Protein AF-A0A4R4X4E5-F1 (afdb_monomer_lite)

Secondary structure (DSSP, 8-state):
---HHHHHHHHHHHHHHHHHHHHHHHHHHHHHHHHHHHHHHHHHGGG--THHHHHHHHHHHHHHHHHHHHHHHHHHHHHHHHHHHHHHHHHHHHHHHHHH-

Sequence (101 aa):
MTTPDDYTYVRFGSMEQAYEELKKVVTELDRATDDLYADIKRELGPSWEGEAERFFEEKRQKWNAHEKAMGQQLFQAASAVNVANGNYQQAERRNIGIWTD

Radius of gyration: 22.9 Å; chains: 1; bounding box: 48×23×68 Å

Organism: NCBI:txid1848329

Structure (mmCIF, N/CA/C/O backbone):
data_AF-A0A4R4X4E5-F1
#
_entry.id   AF-A0A4R4X4E5-F1
#
loop_
_atom_site.group_PDB
_atom_site.id
_atom_site.type_symbol
_atom_site.label_atom_id
_atom_site.label_alt_id
_atom_site.label_comp_id
_atom_site.label_asym_id
_atom_site.label_entity_id
_atom_site.label_seq_id
_atom_site.pdbx_PDB_ins_code
_atom_site.Cartn_x
_atom_site.Cartn_y
_atom_site.Cartn_z
_atom_site.occupancy
_atom_site.B_iso_or_equiv
_atom_site.auth_seq_id
_atom_site.auth_comp_id
_atom_site.auth_asym_id
_atom_site.auth_atom_id
_atom_site.pdbx_PDB_model_num
ATOM 1 N N . MET A 1 1 ? 22.062 -19.783 -29.025 1.00 43.91 1 MET A N 1
ATOM 2 C CA . MET A 1 1 ? 22.696 -18.530 -28.575 1.00 43.91 1 MET A CA 1
ATOM 3 C C . MET A 1 1 ? 21.584 -17.718 -27.951 1.00 43.91 1 MET A C 1
ATOM 5 O O . MET A 1 1 ? 20.691 -17.306 -28.669 1.00 43.91 1 MET A O 1
ATOM 9 N N . THR A 1 2 ? 21.519 -17.658 -26.627 1.00 49.66 2 THR A N 1
ATOM 10 C CA . THR A 1 2 ? 20.483 -16.884 -25.941 1.00 49.66 2 THR A CA 1
ATOM 11 C C . THR A 1 2 ? 20.882 -15.417 -25.993 1.00 49.66 2 THR A C 1
ATOM 13 O O . THR A 1 2 ? 21.905 -15.039 -25.420 1.00 49.66 2 THR A O 1
ATOM 16 N N . THR A 1 3 ? 20.137 -14.622 -26.745 1.00 59.06 3 THR A N 1
ATOM 17 C CA . THR A 1 3 ? 20.364 -13.187 -26.907 1.00 59.06 3 THR A CA 1
ATOM 18 C C . THR A 1 3 ? 20.148 -12.494 -25.552 1.00 59.06 3 THR A C 1
ATOM 20 O O . THR A 1 3 ? 19.090 -12.677 -24.950 1.00 59.06 3 THR A O 1
ATOM 23 N N . PRO A 1 4 ? 21.128 -11.735 -25.026 1.00 63.34 4 PRO A N 1
ATOM 24 C CA . PRO A 1 4 ? 21.000 -11.006 -23.757 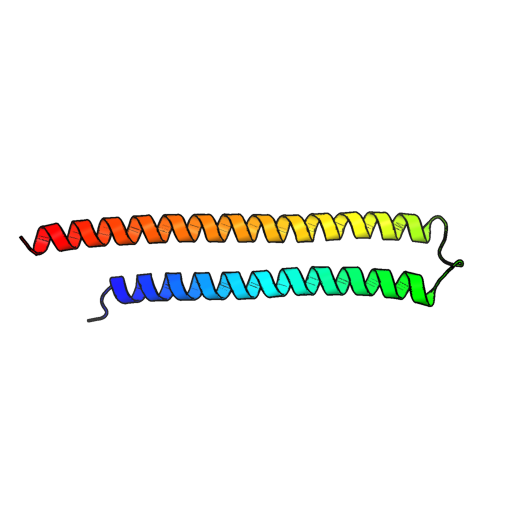1.00 63.34 4 PRO A CA 1
ATOM 25 C C . PRO A 1 4 ? 19.759 -10.101 -23.668 1.00 63.34 4 PRO A C 1
ATOM 27 O O . PRO A 1 4 ? 19.228 -9.886 -22.576 1.00 63.34 4 PRO A O 1
ATOM 30 N N . ASP A 1 5 ? 19.275 -9.619 -24.812 1.00 65.69 5 ASP A N 1
ATOM 31 C CA . ASP A 1 5 ? 18.105 -8.742 -24.923 1.00 65.69 5 ASP A CA 1
ATOM 32 C C . ASP A 1 5 ? 16.805 -9.452 -24.538 1.00 65.69 5 ASP A C 1
ATOM 34 O O . ASP A 1 5 ? 15.997 -8.913 -23.781 1.00 65.69 5 ASP A O 1
ATOM 38 N N . ASP A 1 6 ? 16.661 -10.711 -24.953 1.00 71.50 6 ASP A N 1
ATOM 39 C CA . ASP A 1 6 ? 15.488 -11.541 -24.668 1.00 71.50 6 ASP A CA 1
ATOM 40 C C . ASP A 1 6 ? 15.356 -11.782 -23.153 1.00 71.50 6 ASP A C 1
ATOM 42 O O . ASP A 1 6 ? 14.281 -11.669 -22.565 1.00 71.50 6 ASP A O 1
ATOM 46 N N . TYR A 1 7 ? 16.487 -12.001 -22.472 1.00 71.38 7 TYR A N 1
ATOM 47 C CA . TYR A 1 7 ? 16.518 -12.129 -21.014 1.00 71.38 7 TYR A CA 1
ATOM 48 C C . TYR A 1 7 ? 16.161 -10.833 -20.288 1.00 71.38 7 TYR A C 1
ATOM 50 O O . TYR A 1 7 ? 15.499 -10.880 -19.250 1.00 71.38 7 TYR A O 1
ATOM 58 N N . THR A 1 8 ? 16.621 -9.687 -20.785 1.00 75.44 8 THR A N 1
ATOM 59 C CA . THR A 1 8 ? 16.365 -8.392 -20.146 1.00 75.44 8 THR A CA 1
ATOM 60 C C . THR A 1 8 ? 14.898 -7.990 -20.295 1.00 75.44 8 THR A C 1
ATOM 62 O O . THR A 1 8 ? 14.268 -7.612 -19.305 1.00 75.44 8 THR A O 1
ATOM 65 N N . TYR A 1 9 ? 14.319 -8.167 -21.485 1.00 77.69 9 TYR A N 1
ATOM 66 C CA . TYR A 1 9 ? 12.899 -7.914 -21.734 1.00 77.69 9 TYR A CA 1
ATOM 67 C C . TYR A 1 9 ? 11.992 -8.806 -20.872 1.00 77.69 9 TYR A C 1
ATOM 69 O O . TYR A 1 9 ? 11.102 -8.302 -20.183 1.00 77.69 9 TYR A O 1
ATOM 77 N N . VAL A 1 10 ? 12.268 -10.117 -20.819 1.00 77.69 10 VAL A N 1
ATOM 78 C CA . VAL A 1 10 ? 11.525 -11.066 -19.966 1.00 77.69 10 VAL A CA 1
ATOM 79 C C . VAL A 1 10 ? 11.601 -10.670 -18.488 1.00 77.69 10 VAL A C 1
ATOM 81 O O . VAL A 1 10 ? 10.593 -10.727 -17.782 1.00 77.69 10 VAL A O 1
ATOM 84 N N . ARG A 1 11 ? 12.767 -10.215 -18.008 1.00 83.94 11 ARG A N 1
ATOM 85 C CA . ARG A 1 11 ? 12.919 -9.739 -16.623 1.00 83.94 11 ARG A CA 1
ATOM 86 C C . ARG A 1 11 ? 12.043 -8.520 -16.336 1.00 83.94 11 ARG A C 1
ATOM 88 O O . ARG A 1 11 ? 11.372 -8.517 -15.306 1.00 83.94 11 ARG A O 1
ATOM 95 N N . PHE A 1 12 ? 11.990 -7.530 -17.227 1.00 86.62 12 PHE A N 1
ATOM 96 C CA . PHE A 1 12 ? 11.115 -6.368 -17.040 1.00 86.62 12 PHE A CA 1
ATOM 97 C C . PHE A 1 12 ? 9.629 -6.742 -17.051 1.00 86.62 12 PHE A C 1
ATOM 99 O O . PHE A 1 12 ? 8.904 -6.317 -16.154 1.00 86.62 12 PHE A O 1
ATOM 106 N N . GLY A 1 13 ? 9.196 -7.600 -17.981 1.00 85.69 13 GLY A N 1
ATOM 107 C CA . GLY A 1 13 ? 7.819 -8.107 -17.993 1.00 85.69 13 GLY A CA 1
ATOM 108 C C . GLY A 1 13 ? 7.449 -8.833 -16.694 1.00 85.69 13 GLY A C 1
ATOM 109 O O . GLY A 1 13 ? 6.390 -8.590 -16.120 1.00 85.69 13 GLY A O 1
ATOM 110 N N . SER A 1 14 ? 8.359 -9.657 -16.159 1.00 88.50 14 SER A N 1
ATOM 111 C CA . SER A 1 14 ? 8.141 -10.330 -14.870 1.00 88.50 14 SER A CA 1
ATOM 112 C C . SER A 1 14 ? 8.072 -9.362 -13.677 1.00 88.50 14 SER A C 1
ATOM 114 O O . SER A 1 14 ? 7.327 -9.609 -12.730 1.00 88.50 14 SER A O 1
ATOM 116 N N . MET A 1 15 ? 8.801 -8.240 -13.722 1.00 87.50 15 MET A N 1
ATOM 117 C CA . MET A 1 15 ? 8.741 -7.200 -12.686 1.00 87.50 15 MET A CA 1
ATOM 118 C C . MET A 1 15 ? 7.421 -6.426 -12.718 1.00 87.50 15 MET A C 1
ATOM 120 O O . MET A 1 15 ? 6.878 -6.122 -11.658 1.00 87.50 15 MET A O 1
ATOM 124 N N . GLU A 1 16 ? 6.890 -6.127 -13.906 1.00 87.88 16 GLU A N 1
ATOM 125 C CA . GLU A 1 16 ? 5.584 -5.475 -14.054 1.00 87.88 16 GLU A CA 1
ATOM 126 C C . GLU A 1 16 ? 4.454 -6.364 -13.517 1.00 87.88 16 GLU A C 1
ATOM 128 O O . GLU A 1 16 ? 3.607 -5.903 -12.750 1.00 87.88 16 GLU A O 1
ATOM 133 N N . GLN A 1 17 ? 4.497 -7.666 -13.818 1.00 90.50 17 GLN A N 1
ATOM 134 C CA . GLN A 1 17 ? 3.555 -8.630 -13.249 1.00 90.50 17 GLN A CA 1
ATOM 135 C C . GLN A 1 17 ? 3.647 -8.681 -11.715 1.00 90.50 17 GLN A C 1
ATOM 137 O O . GLN A 1 17 ? 2.624 -8.584 -11.036 1.00 90.50 17 GLN A O 1
ATOM 142 N N . ALA A 1 18 ? 4.861 -8.788 -11.164 1.00 89.31 18 ALA A N 1
ATOM 143 C CA . ALA A 1 18 ? 5.068 -8.816 -9.717 1.00 89.31 18 ALA A CA 1
ATOM 144 C C . ALA A 1 18 ? 4.554 -7.536 -9.032 1.00 89.31 18 ALA A C 1
ATOM 146 O O . ALA A 1 18 ? 3.996 -7.600 -7.937 1.00 89.31 18 ALA A O 1
ATOM 147 N N . TYR A 1 19 ? 4.698 -6.374 -9.676 1.00 90.31 19 TYR A N 1
ATOM 148 C CA . TYR A 1 19 ? 4.141 -5.117 -9.177 1.00 90.31 19 TYR A CA 1
ATOM 149 C C . TYR A 1 19 ? 2.610 -5.162 -9.079 1.00 90.31 19 TYR A C 1
ATOM 151 O O . TYR A 1 19 ? 2.056 -4.816 -8.033 1.00 90.31 19 TYR A O 1
ATOM 159 N N . GLU A 1 20 ? 1.922 -5.609 -10.131 1.00 92.31 20 GLU A N 1
ATOM 160 C CA . GLU A 1 20 ? 0.458 -5.707 -10.124 1.00 92.31 20 GLU A CA 1
ATOM 161 C C . GLU A 1 20 ? -0.047 -6.722 -9.089 1.00 92.31 20 GLU A C 1
ATOM 163 O O . GLU A 1 20 ? -1.058 -6.483 -8.426 1.00 92.31 20 GLU A O 1
ATOM 168 N N . GLU A 1 21 ? 0.667 -7.830 -8.892 1.00 95.00 21 GLU A N 1
ATOM 169 C CA . GLU A 1 21 ? 0.366 -8.800 -7.834 1.00 95.00 21 GLU A CA 1
ATOM 170 C C . GLU A 1 21 ? 0.525 -8.186 -6.436 1.00 95.00 21 GLU A C 1
ATOM 172 O O . GLU A 1 21 ? -0.396 -8.257 -5.623 1.00 95.00 21 GLU A O 1
ATOM 177 N N . LEU A 1 22 ? 1.640 -7.503 -6.163 1.00 92.75 22 LEU A N 1
ATOM 178 C CA . LEU A 1 22 ? 1.868 -6.843 -4.873 1.00 92.75 22 LEU A CA 1
ATOM 179 C C . LEU A 1 22 ? 0.841 -5.741 -4.595 1.00 92.75 22 LEU A C 1
ATOM 181 O O . LEU A 1 22 ? 0.363 -5.602 -3.470 1.00 92.75 22 LEU A O 1
ATOM 185 N N . LYS A 1 23 ? 0.454 -4.978 -5.619 1.00 93.25 23 LYS A N 1
ATOM 186 C CA . LYS A 1 23 ? -0.591 -3.956 -5.510 1.00 93.25 23 LYS A CA 1
ATOM 187 C C . LYS A 1 23 ? -1.945 -4.560 -5.135 1.00 93.25 23 LYS A C 1
ATOM 189 O O . LYS A 1 23 ? -2.655 -3.980 -4.310 1.00 93.25 23 LYS A O 1
ATOM 194 N N . LYS A 1 24 ? -2.299 -5.720 -5.703 1.00 95.88 24 LYS A N 1
ATOM 195 C CA . LYS A 1 24 ? -3.508 -6.461 -5.308 1.00 95.88 24 LYS A CA 1
ATOM 196 C C . LYS A 1 24 ? -3.436 -6.878 -3.845 1.00 95.88 24 LYS A C 1
ATOM 198 O O . LYS A 1 24 ? -4.364 -6.567 -3.112 1.00 95.88 24 LYS A O 1
ATOM 203 N N . VAL A 1 25 ? -2.317 -7.459 -3.409 1.00 95.75 25 VAL A N 1
ATOM 204 C CA . VAL A 1 25 ? -2.119 -7.877 -2.009 1.00 95.75 25 VAL A CA 1
ATOM 205 C C . VAL A 1 25 ? -2.264 -6.702 -1.039 1.00 95.75 25 VAL A C 1
ATOM 207 O O . VAL A 1 25 ? -2.968 -6.821 -0.043 1.00 95.75 25 VAL A O 1
ATOM 210 N N . VAL A 1 26 ? -1.660 -5.544 -1.332 1.00 93.88 26 VAL A N 1
ATOM 211 C CA . VAL A 1 26 ? -1.805 -4.344 -0.482 1.00 93.88 26 VAL A CA 1
ATOM 212 C C . VAL A 1 26 ? -3.255 -3.858 -0.440 1.00 93.88 26 VAL A C 1
ATOM 214 O O . VAL A 1 26 ? -3.738 -3.467 0.616 1.00 93.88 26 VAL A O 1
ATOM 217 N N . THR A 1 27 ? -3.965 -3.918 -1.568 1.00 93.50 27 THR A N 1
ATOM 218 C CA . THR A 1 27 ? -5.385 -3.533 -1.636 1.00 93.50 27 THR A CA 1
ATOM 219 C C . THR A 1 27 ? -6.282 -4.509 -0.869 1.00 93.50 27 THR A C 1
ATOM 221 O O . THR A 1 27 ? -7.271 -4.109 -0.266 1.00 93.50 27 THR A O 1
ATOM 224 N N . GLU A 1 28 ? -5.974 -5.804 -0.909 1.00 96.31 28 GLU A N 1
ATOM 225 C CA . GLU A 1 28 ? -6.697 -6.829 -0.153 1.00 96.31 28 GLU A CA 1
ATOM 226 C C . GLU A 1 28 ? -6.444 -6.710 1.351 1.00 96.31 28 GLU A C 1
ATOM 228 O O . GLU A 1 28 ? -7.375 -6.896 2.129 1.00 96.31 28 GLU A O 1
ATOM 233 N N . LEU A 1 29 ? -5.222 -6.348 1.752 1.00 93.56 29 LEU A N 1
ATOM 234 C CA . LEU A 1 29 ? -4.886 -6.075 3.146 1.00 93.56 29 LEU A CA 1
ATOM 235 C C . LEU A 1 29 ? -5.704 -4.901 3.704 1.00 93.56 29 LEU A C 1
ATOM 237 O O . LEU A 1 29 ? -6.347 -5.072 4.733 1.00 93.56 29 LEU A O 1
ATOM 241 N N . ASP A 1 30 ? -5.737 -3.775 2.985 1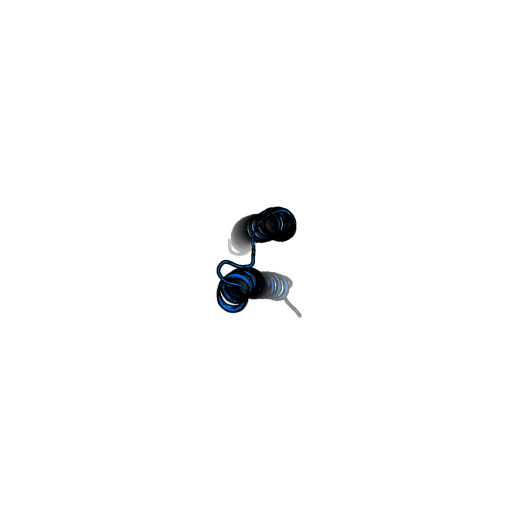.00 93.06 30 ASP A N 1
ATOM 242 C CA . ASP A 1 30 ? -6.518 -2.574 3.334 1.00 93.06 30 ASP A CA 1
ATOM 243 C C . ASP A 1 30 ? -8.016 -2.896 3.491 1.00 93.06 30 ASP A C 1
ATOM 245 O O . ASP A 1 30 ? -8.648 -2.552 4.486 1.00 93.06 30 ASP A O 1
ATOM 249 N N . ARG A 1 31 ? -8.584 -3.679 2.563 1.00 96.06 31 ARG A N 1
ATOM 250 C CA . ARG A 1 31 ? -9.975 -4.147 2.687 1.00 96.06 31 ARG A CA 1
ATOM 251 C C . ARG A 1 31 ? -10.191 -5.022 3.916 1.00 96.06 31 ARG A C 1
ATOM 253 O O . ARG A 1 31 ? -11.169 -4.833 4.626 1.00 96.06 31 ARG A O 1
ATOM 260 N N . ALA A 1 32 ? -9.301 -5.979 4.165 1.00 96.12 32 ALA A N 1
ATOM 261 C CA . ALA A 1 32 ? -9.445 -6.897 5.289 1.00 96.12 32 ALA A CA 1
ATOM 262 C C . ALA A 1 32 ? -9.361 -6.172 6.644 1.00 96.12 32 ALA A C 1
ATOM 264 O O . ALA A 1 32 ? -10.051 -6.557 7.591 1.00 96.12 32 ALA A O 1
ATOM 265 N N . THR A 1 33 ? -8.531 -5.132 6.755 1.00 93.38 33 THR A N 1
ATOM 266 C CA . THR A 1 33 ? -8.410 -4.336 7.982 1.00 93.38 33 THR A CA 1
ATOM 267 C C . THR A 1 33 ? -9.594 -3.384 8.178 1.00 93.38 33 THR A C 1
ATOM 269 O O . THR A 1 33 ? -10.059 -3.225 9.313 1.00 93.38 33 THR A O 1
ATOM 272 N N . ASP A 1 34 ? -10.147 -2.824 7.100 1.00 93.25 34 ASP A N 1
ATOM 273 C CA . ASP A 1 34 ? -11.395 -2.054 7.134 1.00 93.25 34 ASP A CA 1
ATOM 274 C C . ASP A 1 34 ? -12.609 -2.924 7.498 1.00 93.25 34 ASP A C 1
ATOM 276 O O . ASP A 1 34 ? -13.406 -2.542 8.363 1.00 93.25 34 ASP A O 1
ATOM 280 N N . ASP A 1 35 ? -12.722 -4.115 6.905 1.00 96.06 35 ASP A N 1
ATOM 281 C CA . ASP A 1 35 ? -13.782 -5.083 7.206 1.00 96.06 35 ASP A CA 1
ATOM 282 C C . ASP A 1 35 ? -13.716 -5.523 8.676 1.00 96.06 35 ASP A C 1
ATOM 284 O O . ASP A 1 35 ? -14.734 -5.517 9.370 1.00 96.06 35 ASP A O 1
ATOM 288 N N . LEU A 1 36 ? -12.514 -5.802 9.199 1.00 92.62 36 LEU A N 1
ATOM 289 C CA . LEU A 1 36 ? -12.307 -6.104 10.619 1.00 92.62 36 LEU A CA 1
ATOM 290 C C . LEU A 1 36 ? -12.843 -4.983 11.520 1.00 92.62 36 LEU A C 1
ATOM 292 O O . LEU A 1 36 ? -13.502 -5.248 12.527 1.00 92.62 36 LEU A O 1
ATOM 296 N N . TYR A 1 37 ? -12.563 -3.723 11.184 1.00 90.69 37 TYR A N 1
ATOM 297 C CA . TYR A 1 37 ? -13.053 -2.588 11.961 1.00 90.69 37 TYR A CA 1
ATOM 298 C C . TYR A 1 37 ? -14.578 -2.453 11.894 1.00 90.69 37 TYR A C 1
ATOM 300 O O . TYR A 1 37 ? -15.222 -2.184 12.914 1.00 90.69 37 TYR A O 1
ATOM 308 N N . ALA A 1 38 ? -15.162 -2.646 10.710 1.00 92.81 38 ALA A N 1
ATOM 309 C CA . ALA A 1 38 ? -16.606 -2.619 10.521 1.00 92.81 38 ALA A CA 1
ATOM 310 C C . ALA A 1 38 ? -17.303 -3.728 11.323 1.00 92.81 38 ALA A C 1
ATOM 312 O O . ALA A 1 38 ? -18.306 -3.462 11.990 1.00 92.81 38 ALA A O 1
ATOM 313 N N . ASP A 1 39 ? -16.742 -4.937 11.326 1.00 94.88 39 ASP A N 1
ATOM 314 C CA . ASP A 1 39 ? -17.256 -6.065 12.098 1.00 94.88 39 ASP A CA 1
ATOM 315 C C . ASP A 1 39 ? -17.190 -5.808 13.602 1.00 94.88 39 ASP A C 1
ATOM 317 O O . ASP A 1 39 ? -18.181 -6.018 14.297 1.00 94.88 39 ASP A O 1
ATOM 321 N N . ILE A 1 40 ? -16.086 -5.259 14.116 1.00 90.69 40 ILE A N 1
ATOM 322 C CA . ILE A 1 40 ? -15.984 -4.900 15.539 1.00 90.69 40 ILE A CA 1
ATOM 323 C C . ILE A 1 40 ? -17.066 -3.883 15.925 1.00 90.69 40 ILE A C 1
ATOM 325 O O . ILE A 1 40 ? -17.747 -4.065 16.937 1.00 90.69 40 ILE A O 1
ATOM 329 N N . LYS A 1 41 ? -17.285 -2.847 15.104 1.00 90.12 41 LYS A N 1
ATOM 330 C CA . LYS A 1 41 ? -18.369 -1.876 15.332 1.00 90.12 41 LYS A CA 1
ATOM 331 C C . LYS A 1 41 ? -19.744 -2.520 15.323 1.00 90.12 41 LYS A C 1
ATOM 333 O O . LYS A 1 41 ? -20.598 -2.142 16.121 1.00 90.12 41 LYS A O 1
ATOM 338 N N . ARG A 1 42 ? -19.971 -3.455 14.405 1.00 93.44 42 ARG A N 1
ATOM 339 C CA . ARG A 1 42 ? -21.250 -4.147 14.248 1.00 93.44 42 ARG A CA 1
ATOM 340 C C . ARG A 1 42 ? -21.543 -5.071 15.429 1.00 93.44 42 ARG A C 1
ATOM 342 O O . ARG A 1 42 ? -22.662 -5.051 15.930 1.00 93.44 42 ARG A O 1
ATOM 349 N N . GLU A 1 43 ? -20.557 -5.849 15.864 1.00 93.75 43 GLU A N 1
ATOM 350 C CA . GLU A 1 43 ? -20.713 -6.857 16.919 1.00 93.75 43 GLU A CA 1
ATOM 351 C C . GLU A 1 43 ? -20.758 -6.236 18.319 1.00 93.75 43 GLU A C 1
ATOM 353 O O . GLU A 1 43 ? -21.545 -6.660 19.163 1.00 93.75 43 GLU A O 1
ATOM 358 N N . LEU A 1 44 ? -19.938 -5.213 18.580 1.00 89.75 44 LEU A N 1
ATOM 359 C CA . LEU A 1 44 ? -19.874 -4.598 19.906 1.00 89.75 44 LEU A CA 1
ATOM 360 C C . LEU A 1 44 ? -20.793 -3.374 20.052 1.00 89.75 44 LEU A C 1
ATOM 362 O O . LEU A 1 44 ? -21.204 -3.043 21.170 1.00 89.75 44 LEU A O 1
ATOM 366 N N . GLY A 1 45 ? -21.159 -2.719 18.947 1.00 82.12 45 GLY A N 1
ATOM 367 C CA . GLY A 1 45 ? -22.125 -1.623 18.929 1.00 82.12 45 GLY A CA 1
ATOM 368 C C . GLY A 1 45 ? -21.822 -0.527 19.968 1.00 82.12 45 GLY A C 1
ATOM 369 O O . GLY A 1 45 ? -20.666 -0.136 20.121 1.00 82.12 45 GLY A O 1
ATOM 370 N N . PRO A 1 46 ? -22.832 -0.049 20.723 1.00 81.94 46 PRO A N 1
ATOM 371 C CA . PRO A 1 46 ? -22.661 0.982 21.756 1.00 81.94 46 PRO A CA 1
ATOM 372 C C . PRO A 1 46 ? -21.841 0.542 22.977 1.00 81.94 46 PRO A C 1
ATOM 374 O O . PRO A 1 46 ? -21.517 1.363 23.821 1.00 81.94 46 PRO A O 1
ATOM 377 N N . SER A 1 47 ? -21.558 -0.755 23.138 1.00 86.50 47 SER A N 1
ATOM 378 C CA . SER A 1 47 ? -20.779 -1.245 24.286 1.00 86.50 47 SER A CA 1
ATOM 379 C C . SER A 1 47 ? -19.269 -1.085 24.094 1.00 86.50 47 SER A C 1
ATOM 381 O O . SER A 1 47 ? -18.503 -1.225 25.049 1.00 86.50 47 SER A O 1
ATOM 383 N N . TRP A 1 48 ? -18.835 -0.780 22.868 1.00 86.81 48 TRP A N 1
ATOM 384 C CA . TRP A 1 48 ? -17.440 -0.533 22.542 1.00 86.81 48 TRP A CA 1
ATOM 385 C C . TRP A 1 48 ? -17.106 0.945 22.668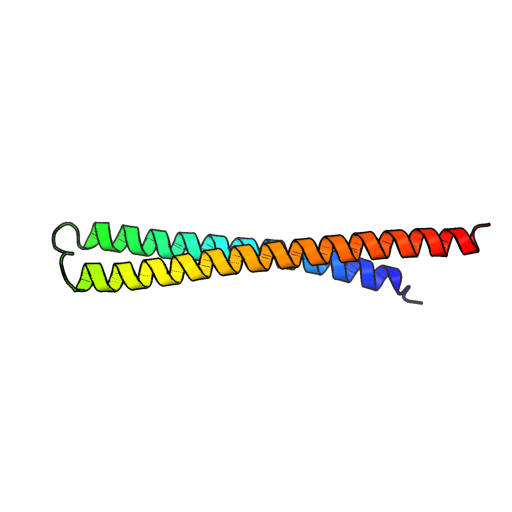 1.00 86.81 48 TRP A C 1
ATOM 387 O O . TRP A 1 48 ? -17.120 1.686 21.693 1.00 86.81 48 TRP A O 1
ATOM 397 N N . GLU A 1 49 ? -16.804 1.357 23.893 1.00 89.56 49 GLU A N 1
ATOM 398 C CA . GLU A 1 49 ? -16.429 2.731 24.211 1.00 89.56 49 GLU A CA 1
ATOM 399 C C . GLU A 1 49 ? -15.218 2.754 25.157 1.00 89.56 49 GLU A C 1
ATOM 401 O O . GLU A 1 49 ? -14.884 1.776 25.837 1.00 89.56 49 GLU A O 1
ATOM 406 N N . GLY A 1 50 ? -14.546 3.901 25.230 1.00 90.25 50 GLY A N 1
ATOM 407 C CA . GLY A 1 50 ? -13.549 4.173 26.264 1.00 90.25 50 GLY A CA 1
ATOM 408 C C . GLY A 1 50 ? -12.129 3.738 25.898 1.00 90.25 50 GLY A C 1
ATOM 409 O O . GLY A 1 50 ? -11.596 4.089 24.849 1.00 90.25 50 GLY A O 1
ATOM 410 N N . GLU A 1 51 ? -11.424 3.077 26.816 1.00 91.94 51 GLU A N 1
ATOM 411 C CA . GLU A 1 51 ? -9.990 2.798 26.644 1.00 91.94 51 GLU A CA 1
ATOM 412 C C . GLU A 1 51 ? -9.701 1.756 25.557 1.00 91.94 51 GLU A C 1
ATOM 414 O O . GLU A 1 51 ? -8.777 1.947 24.769 1.00 91.94 51 GLU A O 1
ATOM 419 N N . ALA A 1 52 ? -10.520 0.706 25.459 1.00 88.12 52 ALA A N 1
ATOM 420 C CA . ALA A 1 52 ? -10.350 -0.336 24.448 1.00 88.12 52 ALA A CA 1
ATOM 421 C C . ALA A 1 52 ? -10.578 0.194 23.022 1.00 88.12 52 ALA A C 1
ATOM 423 O O . ALA A 1 52 ? -9.812 -0.134 22.117 1.00 88.12 52 ALA A O 1
ATOM 424 N N . GLU A 1 53 ? -11.593 1.043 22.834 1.00 91.44 53 GLU A N 1
ATOM 425 C CA . GLU A 1 53 ? -11.860 1.726 21.563 1.00 91.44 53 GLU A CA 1
ATOM 426 C C . GLU A 1 53 ? -10.675 2.617 21.167 1.00 91.44 53 GLU A C 1
ATOM 428 O O . GLU A 1 53 ? -10.134 2.476 20.071 1.00 91.44 53 GLU A O 1
ATOM 433 N N . ARG A 1 54 ? -10.202 3.474 22.084 1.00 93.81 54 ARG A N 1
ATOM 434 C CA . ARG A 1 54 ? -9.051 4.359 21.832 1.00 93.81 54 ARG A CA 1
ATOM 435 C C . ARG A 1 54 ? -7.784 3.582 21.489 1.00 93.81 54 ARG A C 1
ATOM 437 O O . ARG A 1 54 ? -7.109 3.920 20.521 1.00 93.81 54 ARG A O 1
ATOM 444 N N . PHE A 1 55 ? -7.474 2.527 22.242 1.00 92.19 55 PHE A N 1
ATOM 445 C CA . PHE A 1 55 ? -6.305 1.693 21.973 1.00 92.19 55 PHE A CA 1
ATOM 446 C C . PHE A 1 55 ? -6.382 1.043 20.589 1.00 92.19 55 PHE A C 1
ATOM 448 O O . PHE A 1 55 ? -5.397 1.038 19.849 1.00 92.19 55 PHE A O 1
ATOM 455 N N . PHE A 1 56 ? -7.546 0.502 20.221 1.00 92.12 56 PHE A N 1
ATOM 456 C CA . PHE A 1 56 ? -7.738 -0.093 18.904 1.00 92.12 56 PHE A CA 1
ATOM 457 C C . PHE A 1 56 ? -7.604 0.952 17.794 1.00 92.12 56 PHE A C 1
ATOM 459 O O . PHE A 1 56 ? -6.910 0.713 16.811 1.00 92.12 56 PHE A O 1
ATOM 466 N N . GLU A 1 57 ? -8.204 2.127 17.971 1.00 92.75 57 GLU A N 1
ATOM 467 C CA . GLU A 1 57 ? -8.137 3.235 17.020 1.00 92.75 57 GLU A CA 1
ATOM 468 C C . GLU A 1 57 ? -6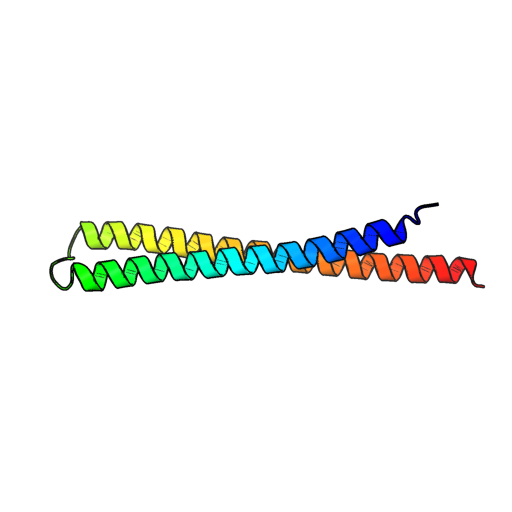.690 3.699 16.774 1.00 92.75 57 GLU A C 1
ATOM 470 O O . GLU A 1 57 ? -6.286 3.916 15.631 1.00 92.75 57 GLU A O 1
ATOM 475 N N . GLU A 1 58 ? -5.855 3.753 17.815 1.00 95.62 58 GLU A N 1
ATOM 476 C CA . GLU A 1 58 ? -4.421 4.025 17.664 1.00 95.62 58 GLU A CA 1
ATOM 477 C C . GLU A 1 58 ? -3.694 2.953 16.843 1.00 95.62 58 GLU A C 1
ATOM 479 O O . GLU A 1 58 ? -2.774 3.262 16.078 1.00 95.62 58 GLU A O 1
ATOM 484 N N . LYS A 1 59 ? -4.056 1.676 17.014 1.00 94.38 59 LYS A N 1
ATOM 485 C CA . LYS A 1 59 ? -3.498 0.587 16.200 1.00 94.38 59 LYS A CA 1
ATOM 486 C C . LYS A 1 59 ? -3.992 0.676 14.764 1.00 94.38 59 LYS A C 1
ATOM 488 O O . LYS A 1 59 ? -3.173 0.512 13.861 1.00 94.38 59 LYS A O 1
ATOM 493 N N . ARG A 1 60 ? -5.261 1.044 14.573 1.00 94.06 60 ARG A N 1
ATOM 494 C CA . ARG A 1 60 ? -5.864 1.257 13.260 1.00 94.06 60 ARG A CA 1
ATOM 495 C C . ARG A 1 60 ? -5.119 2.293 12.450 1.00 94.06 60 ARG A C 1
ATOM 497 O O . ARG A 1 60 ? -4.666 2.029 11.345 1.00 94.06 60 ARG A O 1
ATOM 504 N N . GLN A 1 61 ? -4.887 3.452 13.048 1.00 95.69 61 GLN A N 1
ATOM 505 C CA . GLN A 1 61 ? -4.137 4.518 12.394 1.00 95.69 61 GLN A CA 1
ATOM 506 C C . GLN A 1 61 ? -2.718 4.084 12.011 1.00 95.69 61 GLN A C 1
ATOM 508 O O . GLN A 1 61 ? -2.214 4.491 10.964 1.00 95.69 61 GLN A O 1
ATOM 513 N N . LYS A 1 62 ? -2.075 3.240 12.830 1.00 95.56 62 LYS A N 1
ATOM 514 C CA . LYS A 1 62 ? -0.738 2.714 12.533 1.00 95.56 62 LYS A CA 1
ATOM 515 C C . LYS A 1 62 ? -0.752 1.779 11.330 1.00 95.56 62 LYS A C 1
ATOM 517 O O . LYS A 1 62 ? 0.066 1.986 10.437 1.00 95.56 62 LYS A O 1
ATOM 522 N N . TRP A 1 63 ? -1.642 0.787 11.269 1.00 92.12 63 TRP A N 1
ATOM 523 C CA . TRP A 1 63 ? -1.664 -0.099 10.099 1.00 92.12 63 TRP A CA 1
ATOM 524 C C . TRP A 1 63 ? -2.099 0.643 8.830 1.00 92.12 63 TRP A C 1
ATOM 526 O O . TRP A 1 63 ? -1.411 0.490 7.826 1.00 92.12 63 TRP A O 1
ATOM 536 N N . ASN A 1 64 ? -3.068 1.568 8.903 1.00 93.94 64 ASN A N 1
ATOM 537 C CA . ASN A 1 64 ? -3.457 2.409 7.759 1.00 93.94 64 ASN A CA 1
ATOM 538 C C . ASN A 1 64 ? -2.263 3.223 7.229 1.00 93.94 64 ASN A C 1
ATOM 540 O O . ASN A 1 64 ? -2.062 3.388 6.023 1.00 93.94 64 ASN A O 1
ATOM 544 N N . ALA A 1 65 ? -1.426 3.747 8.133 1.00 96.12 65 ALA A N 1
ATOM 545 C CA . ALA A 1 65 ? -0.205 4.447 7.747 1.00 96.12 65 ALA A CA 1
ATOM 546 C C . ALA A 1 65 ? 0.807 3.510 7.065 1.00 96.12 65 ALA A C 1
ATOM 548 O O . ALA A 1 65 ? 1.452 3.910 6.092 1.00 96.12 65 ALA A O 1
ATOM 549 N N . HIS A 1 66 ? 0.936 2.271 7.544 1.00 95.06 66 HIS A N 1
ATOM 550 C CA . HIS A 1 66 ? 1.804 1.265 6.937 1.00 95.06 66 HIS A CA 1
ATOM 551 C C . HIS A 1 66 ? 1.301 0.810 5.560 1.00 95.06 66 HIS A C 1
ATOM 553 O O . HIS A 1 66 ? 2.102 0.752 4.631 1.00 95.06 66 HIS A O 1
ATOM 559 N N . GLU A 1 67 ? 0.003 0.561 5.387 1.00 93.12 67 GLU A N 1
ATOM 560 C CA . GLU A 1 67 ? -0.620 0.213 4.099 1.00 93.12 67 GLU A CA 1
ATOM 561 C C . GLU A 1 67 ? -0.391 1.308 3.058 1.00 93.12 67 GLU A C 1
ATOM 563 O O . GLU A 1 67 ? 0.101 1.046 1.954 1.00 93.12 67 GLU A O 1
ATOM 568 N N . LYS A 1 68 ? -0.614 2.569 3.443 1.00 94.62 68 LYS A N 1
ATOM 569 C CA . LYS A 1 68 ? -0.318 3.718 2.585 1.00 94.62 68 LYS A CA 1
ATOM 570 C C . LYS A 1 68 ? 1.163 3.797 2.211 1.00 94.62 68 LYS A C 1
ATOM 572 O O . LYS A 1 68 ? 1.486 4.070 1.053 1.00 94.62 68 LYS A O 1
ATOM 577 N N . ALA A 1 69 ? 2.063 3.566 3.166 1.00 96.19 69 ALA A N 1
ATOM 578 C CA . ALA A 1 69 ? 3.500 3.561 2.906 1.00 96.19 69 ALA A CA 1
ATOM 579 C C . ALA A 1 69 ? 3.898 2.434 1.938 1.00 96.19 69 ALA A C 1
ATOM 581 O O . ALA A 1 69 ? 4.674 2.680 1.015 1.00 96.19 69 ALA A O 1
ATOM 582 N N . MET A 1 70 ? 3.322 1.236 2.087 1.00 95.00 70 MET A N 1
ATOM 583 C CA . MET A 1 70 ? 3.531 0.121 1.157 1.00 95.00 70 MET A CA 1
ATOM 584 C C . MET A 1 70 ? 3.082 0.493 -0.259 1.00 95.00 70 MET A C 1
ATOM 586 O O . MET A 1 70 ? 3.858 0.352 -1.203 1.00 95.00 70 MET A O 1
ATOM 590 N N . GL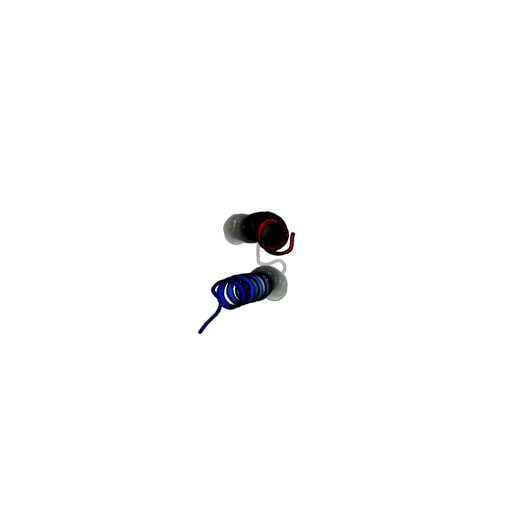Y A 1 71 ? 1.881 1.059 -0.416 1.00 93.81 71 GLY A N 1
ATOM 591 C CA . GLY A 1 71 ? 1.392 1.522 -1.719 1.00 93.81 71 GLY A CA 1
ATOM 592 C C . GLY A 1 71 ? 2.307 2.570 -2.368 1.00 93.81 71 GLY A C 1
ATOM 593 O O . GLY A 1 71 ? 2.599 2.496 -3.563 1.00 93.81 71 GLY A O 1
ATOM 594 N N . GLN A 1 72 ? 2.822 3.518 -1.579 1.00 95.50 72 GLN A N 1
ATOM 595 C CA . GLN A 1 72 ? 3.769 4.530 -2.060 1.00 95.50 72 GLN A CA 1
ATOM 596 C C . GLN A 1 72 ? 5.106 3.924 -2.500 1.00 95.50 72 GLN A C 1
ATOM 598 O O . GLN A 1 72 ? 5.614 4.286 -3.561 1.00 95.50 72 GLN A O 1
ATOM 603 N N . GLN A 1 73 ? 5.669 3.003 -1.717 1.00 95.50 73 GLN A N 1
ATOM 604 C CA . GLN A 1 73 ? 6.924 2.325 -2.050 1.00 95.50 73 GLN A CA 1
ATOM 605 C C . GLN A 1 73 ? 6.785 1.480 -3.318 1.00 95.50 73 GLN A C 1
ATOM 607 O O . GLN A 1 73 ? 7.651 1.542 -4.189 1.00 95.50 73 GLN A O 1
ATOM 612 N N . LEU A 1 74 ? 5.670 0.758 -3.465 1.00 93.00 74 LEU A N 1
ATOM 613 C CA . LEU A 1 74 ? 5.367 0.011 -4.684 1.00 93.00 74 LEU A CA 1
ATOM 614 C C . LEU A 1 74 ? 5.300 0.945 -5.896 1.00 93.00 74 LEU A C 1
ATOM 616 O O . LEU A 1 74 ? 5.915 0.665 -6.922 1.00 93.00 74 LEU A O 1
ATOM 620 N N . PHE A 1 75 ? 4.596 2.075 -5.788 1.00 91.88 75 PHE A N 1
ATOM 621 C CA . PHE A 1 75 ? 4.514 3.050 -6.879 1.00 91.88 75 PHE A CA 1
ATOM 622 C C . PHE A 1 75 ? 5.888 3.622 -7.262 1.00 91.88 75 PHE A C 1
ATOM 624 O O . PHE A 1 75 ? 6.208 3.739 -8.446 1.00 91.88 75 PHE A O 1
ATOM 631 N N . GLN A 1 76 ? 6.725 3.946 -6.273 1.00 94.31 76 GLN A N 1
ATOM 632 C CA . GLN A 1 76 ? 8.093 4.410 -6.516 1.00 94.31 76 GLN A CA 1
ATOM 633 C C . GLN A 1 76 ? 8.935 3.342 -7.225 1.00 94.31 76 GLN A C 1
ATOM 635 O O . GLN A 1 76 ? 9.641 3.666 -8.181 1.00 94.31 76 GLN A O 1
ATOM 640 N N . ALA A 1 77 ? 8.821 2.077 -6.809 1.00 88.69 77 ALA A N 1
ATOM 641 C CA . ALA A 1 77 ? 9.506 0.962 -7.452 1.00 88.69 77 ALA A CA 1
ATOM 642 C C . ALA A 1 77 ? 9.066 0.791 -8.915 1.00 88.69 77 ALA A C 1
ATOM 644 O O . ALA A 1 77 ? 9.919 0.706 -9.797 1.00 88.69 77 ALA A O 1
ATOM 645 N N . ALA A 1 78 ? 7.760 0.833 -9.199 1.00 89.06 78 ALA A N 1
ATOM 646 C CA . ALA A 1 78 ? 7.242 0.759 -10.567 1.00 89.06 78 ALA A CA 1
ATOM 647 C C . ALA A 1 78 ? 7.751 1.905 -11.451 1.00 89.06 78 ALA A C 1
ATOM 649 O O . ALA A 1 78 ? 8.169 1.686 -12.587 1.00 89.06 78 ALA A O 1
ATOM 650 N N . SER A 1 79 ? 7.774 3.130 -10.920 1.00 91.56 79 SER A N 1
ATOM 651 C CA . SER A 1 79 ? 8.322 4.288 -11.631 1.00 91.56 79 SER A CA 1
ATOM 652 C C . SER A 1 79 ? 9.804 4.096 -11.972 1.00 91.56 79 SER A C 1
ATOM 654 O O . SER A 1 79 ? 10.212 4.300 -13.117 1.00 91.56 79 SER A O 1
ATOM 656 N N . ALA A 1 80 ? 10.607 3.623 -11.013 1.00 90.12 80 ALA A N 1
ATOM 657 C CA . ALA A 1 80 ? 12.025 3.347 -11.230 1.00 90.12 80 ALA A CA 1
ATOM 658 C C . ALA A 1 80 ? 12.253 2.256 -12.293 1.00 90.12 80 ALA A C 1
ATOM 660 O O . ALA A 1 80 ? 13.113 2.419 -13.161 1.00 90.12 80 ALA A O 1
ATOM 661 N N . VAL A 1 81 ? 11.458 1.180 -12.269 1.00 87.94 81 VAL A N 1
ATOM 662 C CA . VAL A 1 81 ? 11.503 0.109 -13.279 1.00 87.94 81 VAL A CA 1
ATOM 663 C C . VAL A 1 81 ? 11.153 0.649 -14.668 1.00 87.94 81 VAL A C 1
ATOM 665 O O . VAL A 1 81 ? 11.870 0.367 -15.628 1.00 87.94 81 VAL A O 1
ATOM 668 N N . ASN A 1 82 ? 10.120 1.487 -14.783 1.00 87.69 82 ASN A N 1
ATOM 669 C CA . ASN A 1 82 ? 9.731 2.103 -16.054 1.00 87.69 82 ASN A CA 1
ATOM 670 C C . ASN A 1 82 ? 10.822 3.014 -16.630 1.00 87.69 82 ASN A C 1
ATOM 672 O O . ASN A 1 82 ? 11.112 2.950 -17.826 1.00 87.69 82 ASN A O 1
ATOM 676 N N . VAL A 1 83 ? 11.469 3.828 -15.789 1.00 89.31 83 VAL A N 1
ATOM 677 C CA . VAL A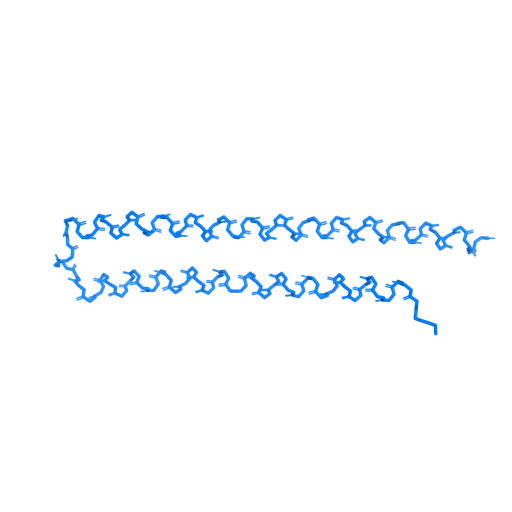 1 83 ? 12.610 4.659 -16.209 1.00 89.31 83 VAL A CA 1
ATOM 678 C C . VAL A 1 83 ? 13.774 3.786 -16.682 1.00 89.31 83 VAL A C 1
ATOM 680 O O . VAL A 1 83 ? 14.357 4.060 -17.732 1.00 89.31 83 VAL A O 1
ATOM 683 N N . ALA A 1 84 ? 14.099 2.719 -15.947 1.00 85.00 84 ALA A N 1
ATOM 684 C CA . ALA A 1 84 ? 15.164 1.794 -16.324 1.00 85.00 84 ALA A CA 1
ATOM 685 C C . ALA A 1 84 ? 14.882 1.109 -17.673 1.00 85.00 84 ALA A C 1
ATOM 687 O O . ALA A 1 84 ? 15.766 1.072 -18.529 1.00 85.00 84 ALA A O 1
ATOM 688 N N . ASN A 1 85 ? 13.648 0.647 -17.894 1.00 86.31 85 ASN A N 1
ATOM 689 C CA . ASN A 1 85 ? 13.219 0.042 -19.156 1.00 86.31 85 ASN A CA 1
ATOM 690 C C . ASN A 1 85 ? 13.321 1.042 -20.323 1.00 86.31 85 ASN A C 1
ATOM 692 O O . ASN A 1 85 ? 13.919 0.741 -21.355 1.00 86.31 85 ASN A O 1
ATOM 696 N N . GLY A 1 86 ? 12.825 2.271 -20.146 1.00 86.50 86 GLY A N 1
ATOM 697 C CA . GLY A 1 86 ? 12.910 3.316 -21.172 1.00 86.50 86 GLY A CA 1
ATOM 698 C C . GLY A 1 86 ? 14.351 3.693 -21.537 1.00 86.50 86 GLY A C 1
ATOM 699 O O . GLY A 1 86 ? 14.668 3.857 -22.718 1.00 86.50 86 GLY A O 1
ATOM 700 N N . ASN A 1 87 ? 15.240 3.786 -20.543 1.00 86.19 87 ASN A N 1
ATOM 701 C CA . ASN A 1 87 ? 16.666 4.032 -20.766 1.00 86.19 87 ASN A CA 1
ATOM 702 C C . ASN A 1 87 ? 17.334 2.867 -21.514 1.00 86.19 87 ASN A C 1
ATOM 704 O O . ASN A 1 87 ? 18.122 3.109 -22.430 1.00 86.19 87 ASN A O 1
ATOM 708 N N . TYR A 1 88 ? 16.995 1.622 -21.161 1.00 85.12 88 TYR A N 1
ATOM 709 C CA . TYR A 1 88 ? 17.510 0.428 -21.832 1.00 85.12 88 TYR A CA 1
ATOM 710 C C . TYR A 1 88 ? 17.093 0.388 -23.306 1.00 85.12 88 TYR A C 1
ATOM 712 O O . TYR A 1 88 ? 17.953 0.327 -24.179 1.00 85.12 88 TYR A O 1
ATOM 720 N N . GLN A 1 89 ? 15.796 0.534 -23.598 1.00 86.06 89 GLN A N 1
ATOM 721 C CA . GLN A 1 89 ? 15.279 0.527 -24.972 1.00 86.06 89 GLN A CA 1
ATOM 722 C C . GLN A 1 89 ? 15.917 1.616 -25.845 1.00 86.06 89 GLN A C 1
ATOM 724 O O . GLN A 1 89 ? 16.174 1.407 -27.030 1.00 86.06 89 GLN A O 1
ATOM 729 N N . GLN A 1 90 ? 16.183 2.799 -25.282 1.00 86.56 90 GLN A N 1
ATOM 730 C CA . GLN A 1 90 ? 16.882 3.862 -26.006 1.00 86.56 90 GLN A CA 1
ATOM 731 C C . GLN A 1 90 ? 18.340 3.504 -26.303 1.00 86.56 90 GLN A C 1
ATOM 733 O O . GLN A 1 90 ? 18.807 3.751 -27.416 1.00 86.56 90 GLN A O 1
ATOM 738 N N . ALA A 1 91 ? 19.060 2.945 -25.326 1.00 84.69 91 ALA A N 1
ATOM 739 C CA . ALA A 1 91 ? 20.441 2.511 -25.509 1.00 84.69 91 ALA A CA 1
ATOM 740 C C . ALA A 1 91 ? 20.540 1.387 -26.551 1.00 84.69 91 ALA A C 1
ATOM 742 O O . ALA A 1 91 ? 21.400 1.438 -27.426 1.00 84.69 91 ALA A O 1
ATOM 743 N N . GLU A 1 92 ? 19.615 0.431 -26.514 1.00 81.50 92 GLU A N 1
ATOM 744 C CA . GLU A 1 92 ? 19.520 -0.658 -27.483 1.00 81.50 92 GLU A CA 1
ATOM 745 C C . GLU A 1 92 ? 19.276 -0.133 -28.902 1.00 81.50 92 GLU A C 1
ATOM 747 O O . GLU A 1 92 ? 20.054 -0.433 -29.804 1.00 81.50 92 GLU A O 1
ATOM 752 N N . ARG A 1 93 ? 18.268 0.728 -29.105 1.00 83.19 93 ARG A N 1
ATOM 753 C CA . ARG A 1 93 ? 17.992 1.336 -30.422 1.00 83.19 93 ARG A CA 1
ATOM 754 C C . ARG A 1 93 ? 19.198 2.088 -30.978 1.00 83.19 93 ARG A C 1
ATOM 756 O O . ARG A 1 93 ? 19.478 1.990 -32.169 1.00 83.19 93 ARG A O 1
ATOM 763 N N . ARG A 1 94 ? 19.912 2.833 -30.124 1.00 84.31 94 ARG A N 1
ATOM 764 C CA . ARG A 1 94 ? 21.148 3.529 -30.513 1.00 84.31 94 ARG A CA 1
ATOM 765 C C . ARG A 1 94 ? 22.235 2.545 -30.921 1.00 84.31 94 ARG A C 1
ATOM 767 O O . ARG A 1 94 ? 22.857 2.748 -31.954 1.00 84.31 94 ARG A O 1
ATOM 774 N N . ASN A 1 95 ? 22.440 1.485 -30.144 1.00 77.81 95 ASN A N 1
ATOM 775 C CA . ASN A 1 95 ? 23.444 0.475 -30.450 1.00 77.81 95 ASN A CA 1
ATOM 776 C C . ASN A 1 95 ? 23.120 -0.253 -31.753 1.00 77.81 95 ASN A C 1
ATOM 778 O O . ASN A 1 95 ? 23.998 -0.348 -32.597 1.00 77.81 95 ASN A O 1
ATOM 782 N N . ILE A 1 96 ? 21.878 -0.701 -31.961 1.00 80.44 96 ILE A N 1
ATOM 783 C CA . ILE A 1 96 ? 21.455 -1.336 -33.218 1.00 80.44 96 ILE A CA 1
ATOM 784 C C . ILE A 1 96 ? 21.719 -0.399 -34.399 1.00 80.44 96 ILE A C 1
ATOM 786 O O . ILE A 1 96 ? 22.325 -0.832 -35.375 1.00 80.44 96 ILE A O 1
ATOM 790 N N . GLY A 1 97 ? 21.353 0.883 -34.278 1.00 75.75 97 GLY A N 1
ATOM 791 C CA . GLY A 1 97 ? 21.589 1.890 -35.316 1.00 75.75 97 GLY A CA 1
ATOM 792 C C . GLY A 1 97 ? 23.064 2.071 -35.693 1.00 75.75 97 GLY A C 1
ATOM 793 O O . GLY A 1 97 ? 23.352 2.322 -36.852 1.00 75.75 97 GLY A O 1
ATOM 794 N N . ILE A 1 98 ? 24.002 1.866 -34.760 1.00 79.50 98 ILE A N 1
ATOM 795 C CA . ILE A 1 98 ? 25.450 1.905 -35.047 1.00 79.50 98 ILE A CA 1
ATOM 796 C C . ILE A 1 98 ? 25.897 0.727 -35.932 1.00 79.50 98 ILE A C 1
ATOM 798 O O . ILE A 1 98 ? 26.883 0.852 -36.649 1.00 79.50 98 ILE A O 1
ATOM 802 N N . TRP A 1 99 ? 25.201 -0.413 -35.881 1.00 72.69 99 TRP A N 1
ATOM 803 C CA . TRP A 1 99 ? 25.545 -1.624 -36.643 1.00 72.69 99 TRP A CA 1
ATOM 804 C C . TRP A 1 99 ? 24.686 -1.836 -37.898 1.00 72.69 99 TRP A C 1
ATOM 806 O O . TRP A 1 99 ? 24.903 -2.817 -38.609 1.00 72.69 99 TRP A O 1
ATOM 816 N N . THR A 1 100 ? 23.677 -0.989 -38.132 1.00 65.44 100 THR A N 1
ATOM 817 C CA . THR A 1 100 ? 22.787 -1.079 -39.307 1.00 65.44 100 THR A CA 1
ATOM 818 C C . THR A 1 100 ? 23.027 -0.001 -40.369 1.00 65.44 100 THR A C 1
ATOM 820 O O . THR A 1 100 ? 22.429 -0.109 -41.439 1.00 65.44 100 THR A O 1
ATOM 823 N N . ASP A 1 101 ? 23.921 0.957 -40.105 1.00 51.88 101 ASP A N 1
ATOM 824 C CA . ASP A 1 101 ? 24.585 1.808 -41.110 1.00 51.88 101 ASP A CA 1
ATOM 825 C C . ASP A 1 101 ? 25.929 1.189 -41.542 1.00 51.88 101 ASP A C 1
ATOM 827 O O . ASP A 1 101 ? 26.293 1.335 -42.734 1.00 51.88 101 ASP A O 1
#

Foldseek 3Di:
DDDVVVVVVVVLVVLVVVLVVLLVVLVVVVVVLVVVVVVCCVVCPPVPDDDNVVVVVVVSVVVVVVSVVSNVVSVVVNVVSVVVVVVVVVVVVVVVVVVVD

InterPro domains:
  IPR010310 Type VII secretion system ESAT-6-like [PF06013] (11-92)
  IPR036689 ESAT-6-like superfamily [SSF140453] (10-99)

pLDDT: mean 87.16, std 10.3, range [43.91, 96.31]